Protein AF-W6RT03-F1 (afdb_monomer)

Foldseek 3Di:
DVVLVVVLVVVCVVVVWDWDWDDDPFKIKIWTWDALDPPFIWIWIWICGRVQQWIFTQDTKGPDWADQVLVVVLVVLQVVVQVPPDQWHWDDDNIIITIGRGPTDRCPDDDDSVVVVVVNNVRSVVCVVSVVVNVVSRD

Organism: NCBI:txid1216932

Nearest PDB structures (foldseek):
  4h5b-assembly1_A  TM=7.473E-01  e=2.692E-02  Deinococcus radiodurans R1 = ATCC 13939 = DSM 20539
  6mrs-assembly1_A  TM=3.623E-01  e=6.628E-01  synthetic construct

Solvent-accessible surface area (backbone atoms only — not comparable to full-atom values): 7688 Å² total; per-residue (Å²): 85,68,66,60,52,50,56,49,50,52,52,42,50,77,73,67,46,59,74,49,78,48,80,52,101,53,34,40,38,43,33,34,58,45,71,72,51,100,84,45,51,31,40,34,32,38,36,34,30,48,84,78,39,30,37,38,31,57,25,41,31,54,71,71,63,48,40,79,93,27,46,70,56,43,54,52,52,34,53,60,63,43,70,70,76,61,84,50,39,56,48,68,61,100,42,38,50,30,32,40,30,80,51,76,47,70,59,83,87,70,85,53,69,67,59,56,53,48,52,51,50,58,48,42,60,53,46,60,71,49,44,63,58,51,54,64,39,36,105

Secondary structure (DSSP, 8-state):
-HHHHHHHHHHHHHTT--EEEEEETTEEEEEEEEESSSS-EEEEEEEEETTTTEEEEEEEEESSPPPGGGHHHHHHHHHHHHTT--SEEEEE-SS-EEEEEEEEEE-SS---HHHHHHHHHHHHHHHHHHHHHHHHHH-

Mean predicted aligned error: 6.24 Å

Radius of gyration: 15.42 Å; Cα contacts (8 Å, |Δi|>4): 223; chains: 1; bounding box: 36×32×46 Å

Structure (mmCIF, N/CA/C/O backbone):
data_AF-W6RT03-F1
#
_entry.id   AF-W6RT03-F1
#
loop_
_atom_site.group_PDB
_atom_site.id
_atom_site.type_symbol
_atom_site.label_atom_id
_atom_site.label_alt_id
_atom_site.label_comp_id
_atom_site.label_asym_id
_atom_site.label_entity_id
_atom_site.label_seq_id
_atom_site.pdbx_PDB_ins_code
_atom_site.Cartn_x
_atom_site.Cartn_y
_atom_site.Cartn_z
_atom_site.occupancy
_atom_site.B_iso_or_equiv
_atom_site.auth_seq_id
_atom_site.auth_comp_id
_atom_site.auth_asym_id
_atom_site.auth_atom_id
_atom_site.pdbx_PDB_model_num
ATOM 1 N N . MET A 1 1 ? 14.513 -2.568 -12.706 1.00 85.88 1 MET A N 1
ATOM 2 C CA . MET A 1 1 ? 13.297 -2.152 -11.970 1.00 85.88 1 MET A CA 1
ATOM 3 C C . MET A 1 1 ? 13.275 -0.652 -11.672 1.00 85.88 1 MET A C 1
ATOM 5 O O . MET A 1 1 ? 12.189 -0.085 -11.579 1.00 85.88 1 MET A O 1
ATOM 9 N N . LYS A 1 2 ? 14.438 0.018 -11.601 1.00 87.00 2 LYS A N 1
ATOM 10 C CA . LYS A 1 2 ? 14.545 1.481 -11.410 1.00 87.00 2 LYS A CA 1
ATOM 11 C C . LYS A 1 2 ? 13.681 2.331 -12.344 1.00 87.00 2 LYS A C 1
ATOM 13 O O . LYS A 1 2 ? 13.020 3.249 -11.875 1.00 87.00 2 LYS A O 1
ATOM 18 N N . GLU A 1 3 ? 13.649 2.018 -13.638 1.00 87.94 3 GLU A N 1
ATOM 19 C CA . GLU A 1 3 ? 12.836 2.777 -14.603 1.00 87.94 3 GLU A CA 1
ATOM 20 C C . GLU A 1 3 ? 11.329 2.649 -14.327 1.00 87.94 3 GLU A C 1
ATOM 22 O O . GLU A 1 3 ? 10.620 3.648 -14.344 1.00 87.94 3 GLU A O 1
ATOM 27 N N . CYS A 1 4 ? 10.849 1.462 -13.937 1.00 88.56 4 CYS A N 1
ATOM 28 C CA . CYS A 1 4 ? 9.454 1.265 -13.528 1.00 88.56 4 CYS A CA 1
ATOM 29 C C . CYS A 1 4 ? 9.102 2.092 -12.281 1.00 88.56 4 CYS A C 1
ATOM 31 O O . CYS A 1 4 ? 8.030 2.690 -12.207 1.00 88.56 4 CYS A O 1
ATOM 33 N N . ALA A 1 5 ? 10.014 2.151 -11.302 1.00 91.38 5 ALA A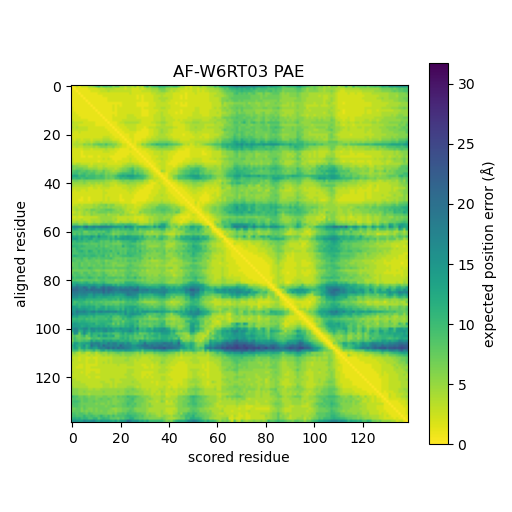 N 1
ATOM 34 C CA . ALA A 1 5 ? 9.828 2.968 -10.105 1.00 91.38 5 ALA A CA 1
ATOM 35 C C . ALA A 1 5 ? 9.777 4.467 -10.447 1.00 91.38 5 ALA A C 1
ATOM 37 O O . ALA A 1 5 ? 8.921 5.178 -9.924 1.00 91.38 5 ALA A O 1
ATOM 38 N N . LYS A 1 6 ? 10.645 4.945 -11.352 1.00 92.31 6 LYS A N 1
ATOM 39 C CA . LYS A 1 6 ? 10.629 6.337 -11.836 1.00 92.31 6 LYS A CA 1
ATOM 40 C C . LYS A 1 6 ? 9.314 6.682 -12.526 1.00 92.31 6 LYS A C 1
ATOM 42 O O . LYS A 1 6 ? 8.693 7.670 -12.144 1.00 92.31 6 LYS A O 1
ATOM 47 N N . GLU A 1 7 ? 8.866 5.847 -13.463 1.00 92.44 7 GLU A N 1
ATOM 48 C CA . GLU A 1 7 ? 7.590 6.035 -14.166 1.00 92.44 7 GLU A CA 1
ATOM 49 C C . GLU A 1 7 ? 6.423 6.118 -13.168 1.00 92.44 7 GLU A C 1
ATOM 51 O O . GLU A 1 7 ? 5.569 7.004 -13.251 1.00 92.44 7 GLU A O 1
ATOM 56 N N . PHE A 1 8 ? 6.426 5.252 -12.150 1.00 91.94 8 PHE A N 1
ATOM 57 C CA . PHE A 1 8 ? 5.419 5.284 -11.095 1.00 91.94 8 PHE A CA 1
ATOM 58 C C . PHE A 1 8 ? 5.477 6.549 -10.228 1.00 91.94 8 PHE A C 1
ATOM 60 O O . PHE A 1 8 ? 4.442 7.152 -9.936 1.00 91.94 8 PHE A O 1
ATOM 67 N N . ILE A 1 9 ? 6.673 6.996 -9.846 1.00 94.56 9 ILE A N 1
ATOM 68 C CA . ILE A 1 9 ? 6.865 8.236 -9.082 1.00 94.56 9 ILE A CA 1
ATOM 69 C C . ILE A 1 9 ? 6.372 9.449 -9.883 1.00 94.56 9 ILE A C 1
ATOM 71 O O . ILE A 1 9 ? 5.705 10.320 -9.323 1.00 94.56 9 ILE A O 1
ATOM 75 N N . GLU A 1 10 ? 6.680 9.528 -11.178 1.00 95.06 10 GLU A N 1
ATOM 76 C CA . GLU A 1 10 ? 6.236 10.622 -12.050 1.00 95.06 10 GLU A CA 1
ATOM 77 C C . GLU A 1 10 ? 4.714 10.666 -12.183 1.00 95.06 10 GLU A C 1
ATOM 79 O O . GLU A 1 10 ? 4.105 11.732 -12.050 1.00 95.06 10 GLU A O 1
ATOM 84 N N . PHE A 1 11 ? 4.080 9.506 -12.343 1.00 93.94 11 PHE A N 1
ATOM 85 C CA . PHE A 1 11 ? 2.628 9.397 -12.314 1.00 93.94 11 PHE A CA 1
ATOM 86 C C . PHE A 1 11 ? 2.037 9.893 -10.997 1.00 93.94 11 PHE A C 1
ATOM 88 O O . PHE A 1 11 ? 1.141 10.737 -11.024 1.00 93.94 11 PHE A O 1
ATOM 95 N N . LEU A 1 12 ? 2.554 9.445 -9.848 1.00 93.31 12 LEU A N 1
ATOM 96 C CA . LEU A 1 12 ? 2.064 9.897 -8.544 1.00 93.31 12 LEU A CA 1
ATOM 97 C C . LEU A 1 12 ? 2.218 11.419 -8.375 1.00 93.31 12 LEU A C 1
ATOM 99 O O . LEU A 1 12 ? 1.293 12.086 -7.905 1.00 93.31 12 LEU A O 1
ATOM 103 N N . LYS A 1 13 ? 3.343 11.990 -8.826 1.00 93.88 13 LYS A N 1
ATOM 104 C CA . LYS A 1 13 ? 3.567 13.446 -8.822 1.00 93.88 13 LYS A CA 1
ATOM 105 C C . LYS A 1 13 ? 2.559 14.176 -9.703 1.00 93.88 13 LYS A C 1
ATOM 107 O O . LYS A 1 13 ? 2.005 15.181 -9.269 1.00 93.88 13 LYS A O 1
ATOM 112 N N . SER A 1 14 ? 2.267 13.657 -10.898 1.00 94.44 14 SER A N 1
ATOM 113 C CA . SER A 1 14 ? 1.272 14.254 -11.806 1.00 94.44 14 SER A CA 1
ATOM 114 C C . SER A 1 14 ? -0.147 14.270 -11.224 1.00 94.44 14 SER A C 1
ATOM 116 O O . SER A 1 14 ? -0.974 15.090 -11.617 1.00 94.44 14 SER A O 1
ATOM 118 N N . LYS A 1 15 ? -0.426 13.381 -10.262 1.00 89.56 15 LYS A N 1
ATOM 119 C CA . LYS A 1 15 ? -1.686 13.316 -9.512 1.00 89.56 15 LYS A CA 1
ATOM 120 C C . LYS A 1 15 ? -1.670 14.140 -8.219 1.00 89.56 15 LYS A C 1
ATOM 122 O O . LYS A 1 15 ? -2.704 14.241 -7.566 1.00 89.56 15 LYS A O 1
ATOM 127 N N . GLY A 1 16 ? -0.534 14.740 -7.864 1.00 90.44 16 GLY A N 1
ATOM 128 C CA . GLY A 1 16 ? -0.386 15.582 -6.678 1.00 90.44 16 GLY A CA 1
ATOM 129 C C . GLY A 1 16 ? -0.265 14.812 -5.361 1.00 90.44 16 GLY A C 1
ATOM 130 O O . GLY A 1 16 ? -0.577 15.368 -4.310 1.00 90.44 16 GLY A O 1
ATOM 131 N N . PHE A 1 17 ? 0.160 13.545 -5.391 1.00 90.19 17 PHE A N 1
ATOM 132 C CA . PHE A 1 17 ? 0.380 12.777 -4.165 1.00 90.19 17 PHE A CA 1
ATOM 133 C C . PHE A 1 17 ? 1.640 13.237 -3.419 1.00 90.19 17 PHE A C 1
ATOM 135 O O . PHE A 1 17 ? 2.657 13.575 -4.026 1.00 90.19 17 PHE A O 1
ATOM 142 N N . GLU A 1 18 ? 1.589 13.189 -2.086 1.00 89.44 18 GLU A N 1
ATOM 143 C CA . GLU A 1 18 ? 2.782 13.273 -1.240 1.00 89.44 18 GLU A CA 1
ATOM 144 C C . GLU A 1 18 ? 3.508 11.922 -1.272 1.00 89.44 18 GLU A C 1
ATOM 146 O O . GLU A 1 18 ? 2.908 10.891 -0.959 1.00 89.44 18 GLU A O 1
ATOM 151 N N . ILE A 1 19 ? 4.788 11.929 -1.654 1.00 93.69 19 ILE A N 1
ATOM 152 C CA . ILE A 1 19 ? 5.576 10.717 -1.913 1.00 93.69 19 ILE A CA 1
ATOM 153 C C . ILE A 1 19 ? 6.835 10.719 -1.049 1.00 93.69 19 ILE A C 1
ATOM 155 O O . ILE A 1 19 ? 7.525 11.732 -0.926 1.00 93.69 19 ILE A O 1
ATOM 159 N N . ARG A 1 20 ? 7.171 9.552 -0.508 1.00 93.38 20 ARG A N 1
ATOM 160 C CA . ARG A 1 20 ? 8.438 9.240 0.152 1.00 93.38 20 ARG A CA 1
ATOM 161 C C . ARG A 1 20 ? 9.118 8.126 -0.623 1.00 93.38 20 ARG A C 1
ATOM 163 O O . ARG A 1 20 ? 8.482 7.128 -0.944 1.00 93.38 20 ARG A O 1
ATOM 170 N N . VAL A 1 21 ? 10.401 8.291 -0.915 1.00 94.75 21 VAL A N 1
ATOM 171 C CA . VAL A 1 21 ? 11.188 7.288 -1.639 1.00 94.75 21 VAL A CA 1
ATOM 172 C C . VAL A 1 21 ? 12.373 6.891 -0.776 1.00 94.75 21 VAL A C 1
ATOM 174 O O . VAL A 1 21 ? 13.050 7.757 -0.221 1.00 94.75 21 VAL A O 1
ATOM 177 N N . LYS A 1 22 ? 12.611 5.587 -0.660 1.00 94.44 22 LYS A N 1
ATOM 178 C CA . LYS A 1 22 ? 13.807 5.014 -0.045 1.00 94.44 22 LYS A CA 1
ATOM 179 C C . LYS A 1 22 ? 14.444 4.059 -1.045 1.00 94.44 22 LYS A C 1
ATOM 181 O O . LYS A 1 22 ? 13.782 3.144 -1.525 1.00 94.44 22 LYS A O 1
ATOM 186 N N . GLU A 1 23 ? 15.712 4.287 -1.348 1.00 93.06 23 GLU A N 1
ATOM 187 C CA . GLU A 1 23 ? 16.504 3.400 -2.196 1.00 93.06 23 GLU A CA 1
ATOM 188 C C . GLU A 1 23 ? 17.425 2.545 -1.322 1.00 93.06 23 GLU A C 1
ATOM 190 O O . GLU A 1 23 ? 18.090 3.047 -0.415 1.00 93.06 23 GLU A O 1
ATOM 195 N N . GLU A 1 24 ? 17.441 1.250 -1.603 1.00 91.88 24 GLU A N 1
ATOM 196 C CA . GLU A 1 24 ? 18.344 0.245 -1.050 1.00 91.88 24 GLU A CA 1
ATOM 197 C C . GLU A 1 24 ? 19.036 -0.475 -2.219 1.00 91.88 24 GLU A C 1
ATOM 199 O O . GLU A 1 24 ? 18.646 -0.306 -3.374 1.00 91.88 24 GLU A O 1
ATOM 204 N N . GLU A 1 25 ? 20.079 -1.264 -1.946 1.00 89.38 25 GLU A N 1
ATOM 205 C CA . GLU A 1 25 ? 21.001 -1.782 -2.973 1.00 89.38 25 GLU A CA 1
ATOM 206 C C . GLU A 1 25 ? 20.299 -2.413 -4.192 1.00 89.38 25 GLU A C 1
ATOM 208 O O . GLU A 1 25 ? 20.679 -2.137 -5.331 1.00 89.38 25 GLU A O 1
ATOM 213 N N . LYS A 1 26 ? 19.234 -3.193 -3.960 1.00 90.00 26 LYS A N 1
ATOM 214 C CA . LYS A 1 26 ? 18.432 -3.858 -5.003 1.00 90.00 26 LYS A CA 1
ATOM 215 C C . LYS A 1 26 ? 16.937 -3.547 -4.922 1.00 90.00 26 LYS A C 1
ATOM 217 O O . LYS A 1 26 ? 16.132 -4.225 -5.557 1.00 90.00 26 LYS A O 1
ATOM 222 N N . THR A 1 27 ? 16.548 -2.534 -4.155 1.00 92.00 27 THR A N 1
ATOM 223 C CA . THR A 1 27 ? 15.136 -2.298 -3.850 1.00 92.00 27 THR A CA 1
ATOM 224 C C . THR A 1 27 ? 14.828 -0.812 -3.841 1.00 92.00 27 THR A C 1
ATOM 226 O O . THR A 1 27 ? 15.546 -0.026 -3.230 1.00 92.00 27 THR A O 1
ATOM 229 N N . ILE A 1 28 ? 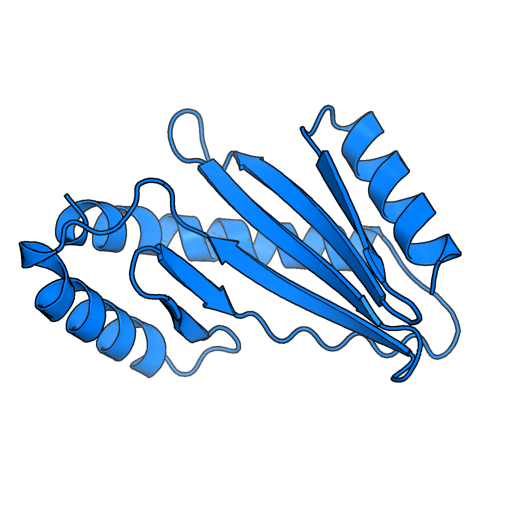13.730 -0.413 -4.478 1.00 93.75 28 ILE A N 1
ATOM 230 C CA . ILE A 1 28 ? 13.188 0.945 -4.365 1.00 93.75 28 ILE A CA 1
ATOM 231 C C . ILE A 1 28 ? 11.829 0.864 -3.690 1.00 93.75 28 ILE A C 1
ATOM 233 O O . ILE A 1 28 ? 10.915 0.210 -4.185 1.00 93.75 28 ILE A O 1
ATOM 237 N N . ILE A 1 29 ? 11.689 1.551 -2.564 1.00 92.75 29 ILE A N 1
ATOM 238 C CA . ILE A 1 29 ? 10.460 1.607 -1.782 1.00 92.75 29 ILE A CA 1
ATOM 239 C C . ILE A 1 29 ? 9.821 2.976 -2.002 1.00 92.75 29 ILE A C 1
ATOM 241 O O . ILE A 1 29 ? 10.415 4.010 -1.688 1.00 92.75 29 ILE A O 1
ATOM 245 N N . VAL A 1 30 ? 8.603 2.983 -2.534 1.00 93.62 30 VAL A N 1
ATOM 246 C CA . VAL A 1 30 ? 7.795 4.175 -2.800 1.00 93.62 30 VAL A CA 1
ATOM 247 C C . VAL A 1 30 ? 6.591 4.164 -1.866 1.00 93.62 30 VAL A C 1
ATOM 249 O O . VAL A 1 30 ? 5.687 3.345 -2.008 1.00 93.62 30 VAL A O 1
ATOM 252 N N . GLY A 1 31 ? 6.581 5.082 -0.907 1.00 92.62 31 GLY A N 1
ATOM 253 C CA . GLY A 1 31 ? 5.473 5.306 0.010 1.00 92.62 31 GLY A CA 1
ATOM 254 C C . GLY A 1 31 ? 4.662 6.539 -0.378 1.00 92.62 31 GLY A C 1
ATOM 255 O O . GLY A 1 31 ? 5.253 7.571 -0.690 1.00 92.62 31 GLY A O 1
ATOM 256 N N . PHE A 1 32 ? 3.332 6.486 -0.342 1.00 91.50 32 PHE A N 1
ATOM 257 C CA . PHE A 1 32 ? 2.491 7.657 -0.625 1.00 91.50 32 PHE A CA 1
ATOM 258 C C . PHE A 1 32 ? 1.177 7.637 0.155 1.00 91.50 32 PHE A C 1
ATOM 260 O O . PHE A 1 32 ? 0.632 6.579 0.462 1.00 91.50 32 PHE A O 1
ATOM 267 N N . ILE A 1 33 ? 0.656 8.819 0.484 1.00 88.12 33 ILE A N 1
ATOM 268 C CA . ILE A 1 33 ? -0.645 8.949 1.152 1.00 88.12 33 ILE A CA 1
ATOM 269 C C . ILE A 1 33 ? -1.726 9.090 0.092 1.00 88.12 33 ILE A C 1
ATOM 271 O O . ILE A 1 33 ? -1.699 10.040 -0.684 1.00 88.12 33 ILE A O 1
ATOM 275 N N . SER A 1 34 ? -2.708 8.195 0.111 1.00 85.38 34 SER A N 1
ATOM 276 C CA . SER A 1 34 ? -3.880 8.279 -0.750 1.00 85.38 34 SER A CA 1
ATOM 277 C C . SER A 1 34 ? -5.152 8.475 0.066 1.00 85.38 34 SER A C 1
ATOM 279 O O . SER A 1 34 ? -5.353 7.845 1.108 1.00 85.38 34 SER A O 1
ATOM 281 N N . ALA A 1 35 ? -6.021 9.366 -0.405 1.00 81.81 35 ALA A N 1
ATOM 282 C CA . ALA A 1 35 ? -7.341 9.565 0.174 1.00 81.81 35 ALA A CA 1
ATOM 283 C C . ALA A 1 35 ? -8.294 8.469 -0.330 1.00 81.81 35 ALA A C 1
ATOM 285 O O . ALA A 1 35 ? -8.380 8.224 -1.532 1.00 81.81 35 ALA A O 1
ATOM 286 N N . ILE A 1 36 ? -9.000 7.813 0.590 1.00 77.56 36 ILE A N 1
ATOM 287 C CA . ILE A 1 36 ? -10.124 6.914 0.283 1.00 77.56 36 ILE A CA 1
ATOM 288 C C . ILE A 1 36 ? -11.403 7.744 0.123 1.00 77.56 36 ILE A C 1
ATOM 290 O O . ILE A 1 36 ? -12.212 7.497 -0.770 1.00 77.56 36 ILE A O 1
ATOM 294 N N . ASP A 1 37 ? -11.573 8.752 0.980 1.00 77.31 37 ASP A N 1
ATOM 295 C CA . ASP A 1 37 ? -12.589 9.795 0.863 1.00 77.31 37 ASP A CA 1
ATOM 296 C C . ASP A 1 37 ? -12.087 11.107 1.505 1.00 77.31 37 ASP A C 1
ATOM 298 O O . ASP A 1 37 ? -10.887 11.278 1.727 1.00 77.31 37 ASP A O 1
ATOM 302 N N . LYS A 1 38 ? -12.988 12.068 1.763 1.00 75.12 38 LYS A N 1
ATOM 303 C CA . LYS A 1 38 ? -12.634 13.392 2.305 1.00 75.12 38 LYS A CA 1
ATOM 304 C C . LYS A 1 38 ? -11.921 13.332 3.662 1.00 75.12 38 LYS A C 1
ATOM 306 O O . LYS A 1 38 ? -11.163 14.250 3.970 1.00 75.12 38 LYS A O 1
ATOM 311 N N . GLU A 1 39 ? -12.153 12.289 4.452 1.00 75.81 39 GLU A N 1
ATOM 312 C CA . GLU A 1 39 ? -11.676 12.181 5.837 1.00 75.81 39 GLU A CA 1
ATOM 313 C C . GLU A 1 39 ? -10.760 10.969 6.046 1.00 75.81 39 GLU A C 1
ATOM 315 O O . GLU A 1 39 ? -9.892 10.987 6.920 1.00 75.81 39 GLU A O 1
ATOM 320 N N . LYS A 1 40 ? -10.909 9.929 5.219 1.00 79.44 40 LYS A N 1
ATOM 321 C CA . LYS A 1 40 ? -10.182 8.665 5.339 1.00 79.44 40 LYS A CA 1
ATOM 322 C C . LYS A 1 40 ? -8.944 8.672 4.451 1.00 79.44 40 LYS A C 1
ATOM 324 O O . LYS A 1 40 ? -9.038 8.809 3.229 1.00 79.44 40 LYS A O 1
ATOM 329 N N . LYS A 1 41 ? -7.773 8.484 5.058 1.00 82.25 41 LYS A N 1
ATOM 330 C CA . LYS A 1 41 ? -6.482 8.414 4.361 1.00 82.25 41 LYS A CA 1
ATOM 331 C C . LYS A 1 41 ? -5.760 7.130 4.718 1.00 82.25 41 LYS A C 1
ATOM 333 O O . LYS A 1 41 ? -5.818 6.675 5.856 1.00 82.25 41 LYS A O 1
ATOM 338 N N . VAL A 1 42 ? -5.030 6.600 3.750 1.00 83.75 42 VAL A N 1
ATOM 339 C CA . VAL A 1 42 ? -4.146 5.455 3.945 1.00 83.75 42 VAL A CA 1
ATOM 340 C C . VAL A 1 42 ? -2.783 5.721 3.351 1.00 83.75 42 VAL A C 1
ATOM 342 O O . VAL A 1 42 ? -2.646 6.457 2.374 1.00 83.75 42 VAL A O 1
ATOM 345 N N . PHE A 1 43 ? -1.770 5.118 3.956 1.00 87.31 43 PHE A N 1
ATOM 346 C CA . PHE A 1 43 ? -0.409 5.173 3.450 1.00 87.31 43 PHE A CA 1
ATOM 347 C C . PHE A 1 43 ? -0.094 3.881 2.706 1.00 87.31 43 PHE A C 1
ATOM 349 O O . PHE A 1 43 ? -0.060 2.820 3.325 1.00 87.31 43 PHE A O 1
ATOM 356 N N . PHE A 1 44 ? 0.119 3.979 1.398 1.00 87.62 44 PHE A N 1
ATOM 357 C CA . PHE A 1 44 ? 0.519 2.860 0.558 1.00 87.62 44 PHE A CA 1
ATOM 358 C C . PHE A 1 44 ? 2.032 2.712 0.516 1.00 87.62 44 PHE A C 1
ATOM 360 O O . PHE A 1 44 ? 2.726 3.724 0.426 1.00 87.62 44 PHE A O 1
ATOM 367 N N . THR A 1 45 ? 2.528 1.471 0.502 1.00 88.69 45 THR A N 1
ATOM 368 C CA . THR A 1 45 ? 3.942 1.169 0.230 1.00 88.69 45 THR A CA 1
ATOM 369 C C . THR A 1 45 ? 4.076 0.236 -0.970 1.00 88.69 45 THR A C 1
ATOM 371 O O . THR A 1 45 ? 3.518 -0.857 -0.999 1.00 88.69 45 THR A O 1
ATOM 374 N N . ILE A 1 46 ? 4.842 0.662 -1.972 1.00 89.00 46 ILE A N 1
ATOM 375 C CA . ILE A 1 46 ? 5.144 -0.112 -3.178 1.00 89.00 46 ILE A CA 1
ATOM 376 C C . ILE A 1 46 ? 6.640 -0.390 -3.207 1.00 89.00 46 ILE A C 1
ATOM 378 O O . ILE A 1 46 ? 7.449 0.533 -3.152 1.00 89.00 46 ILE A O 1
ATOM 382 N N . VAL A 1 47 ? 7.008 -1.658 -3.305 1.00 89.69 47 VAL A N 1
ATOM 383 C CA . VAL A 1 47 ? 8.393 -2.118 -3.323 1.00 89.69 47 VAL A CA 1
ATOM 384 C C . VAL A 1 47 ? 8.713 -2.621 -4.723 1.00 89.69 47 VAL A C 1
ATOM 386 O O . VAL A 1 47 ? 8.087 -3.555 -5.214 1.00 89.69 47 VAL A O 1
ATOM 389 N N . PHE A 1 48 ? 9.687 -1.995 -5.368 1.00 89.81 48 PHE A N 1
ATOM 390 C CA . PHE A 1 48 ? 10.245 -2.404 -6.650 1.00 89.81 48 PHE A CA 1
ATOM 391 C C . PHE A 1 48 ? 11.544 -3.156 -6.366 1.00 89.81 48 PHE A C 1
ATOM 393 O O . PHE A 1 48 ? 12.559 -2.540 -6.048 1.00 89.81 48 PHE A O 1
ATOM 400 N N . ASP A 1 49 ? 11.490 -4.479 -6.450 1.00 88.75 49 ASP A N 1
ATOM 401 C CA . ASP A 1 49 ? 12.579 -5.393 -6.108 1.00 88.75 49 ASP A CA 1
ATOM 402 C C . ASP A 1 49 ? 13.283 -5.857 -7.392 1.00 88.75 49 ASP A C 1
ATOM 404 O O . ASP A 1 49 ? 12.689 -6.528 -8.245 1.00 88.75 49 ASP A O 1
ATOM 408 N N . GLU A 1 50 ? 14.537 -5.429 -7.551 1.00 85.50 50 GLU A N 1
ATOM 409 C CA . GLU A 1 50 ? 15.383 -5.729 -8.708 1.00 85.50 50 GLU A CA 1
ATOM 410 C C . GLU A 1 50 ? 15.889 -7.174 -8.706 1.00 85.50 50 GLU A C 1
ATOM 412 O O . GLU A 1 50 ? 16.150 -7.709 -9.780 1.00 85.50 50 GLU A O 1
ATOM 417 N N . GLU A 1 51 ? 16.040 -7.798 -7.534 1.00 85.62 51 GLU A N 1
ATOM 418 C CA . GLU A 1 51 ? 16.606 -9.144 -7.401 1.00 85.62 51 GLU A CA 1
ATOM 419 C C . GLU A 1 51 ? 15.647 -10.197 -7.951 1.00 85.62 51 GLU A C 1
ATOM 421 O O . GLU A 1 51 ? 16.032 -11.038 -8.764 1.00 85.62 51 GLU A O 1
ATOM 426 N N . ASP A 1 52 ? 14.378 -10.080 -7.569 1.00 82.75 52 ASP A N 1
ATOM 427 C CA . ASP A 1 52 ? 13.318 -11.008 -7.964 1.00 82.75 52 ASP A CA 1
ATOM 428 C C . ASP A 1 52 ? 12.478 -10.503 -9.157 1.00 82.75 52 ASP A C 1
ATOM 430 O O . ASP A 1 52 ? 11.475 -11.128 -9.516 1.00 82.75 52 ASP A O 1
ATOM 434 N N . TYR A 1 53 ? 12.857 -9.371 -9.771 1.00 81.62 53 TYR A N 1
ATOM 435 C CA . TYR A 1 53 ? 12.136 -8.716 -10.878 1.00 81.62 53 TYR A CA 1
ATOM 436 C C . TYR A 1 53 ? 10.633 -8.568 -10.605 1.00 81.62 53 TYR A C 1
ATOM 438 O O . TYR A 1 53 ? 9.772 -8.903 -11.434 1.00 81.62 53 TYR A O 1
ATOM 446 N N . ARG A 1 54 ? 10.313 -8.077 -9.405 1.00 83.69 54 ARG A N 1
ATOM 447 C CA . ARG A 1 54 ? 8.941 -8.020 -8.904 1.00 83.69 54 ARG A CA 1
ATOM 448 C C . ARG A 1 54 ? 8.576 -6.665 -8.330 1.00 83.69 54 ARG A C 1
ATOM 450 O O . ARG A 1 54 ? 9.389 -5.976 -7.723 1.00 83.69 54 ARG A O 1
ATOM 457 N N . ILE A 1 55 ? 7.304 -6.322 -8.470 1.00 82.88 55 ILE A N 1
ATOM 458 C CA . ILE A 1 55 ? 6.676 -5.268 -7.675 1.00 82.88 55 ILE A CA 1
ATOM 459 C C . ILE A 1 55 ? 5.902 -5.952 -6.557 1.00 82.88 55 ILE A C 1
ATOM 461 O O . ILE A 1 55 ? 5.201 -6.927 -6.822 1.00 82.88 55 ILE A O 1
ATOM 465 N N . LEU A 1 56 ? 6.038 -5.454 -5.333 1.00 79.38 56 LEU A N 1
ATOM 466 C CA . LEU A 1 56 ? 5.215 -5.825 -4.190 1.00 79.38 56 LEU A CA 1
ATOM 467 C C . LEU A 1 56 ? 4.421 -4.602 -3.746 1.00 79.38 56 LEU A C 1
ATOM 469 O O . LEU A 1 56 ? 4.950 -3.496 -3.667 1.00 79.38 56 LEU A O 1
ATOM 473 N N . ILE A 1 57 ? 3.156 -4.813 -3.412 1.00 78.56 57 ILE A N 1
ATOM 474 C CA . ILE A 1 57 ? 2.291 -3.781 -2.851 1.00 78.56 57 ILE A CA 1
ATOM 475 C C . ILE A 1 57 ? 2.109 -4.123 -1.372 1.00 78.56 57 ILE A C 1
ATOM 477 O O . ILE A 1 57 ? 1.206 -4.859 -0.988 1.00 78.56 57 ILE A O 1
ATOM 481 N N . GLN A 1 58 ? 3.020 -3.639 -0.530 1.00 70.69 58 GLN A N 1
ATOM 482 C CA . GLN A 1 58 ? 2.900 -3.763 0.924 1.00 70.69 58 GLN A CA 1
ATOM 483 C C . GLN A 1 58 ? 1.825 -2.779 1.372 1.00 70.69 58 GLN A C 1
ATOM 485 O O . GLN A 1 58 ? 2.129 -1.634 1.685 1.00 70.69 58 GLN A O 1
ATOM 490 N N . GLY A 1 59 ? 0.576 -3.227 1.237 1.00 69.06 59 GLY A N 1
ATOM 491 C CA . GLY A 1 59 ? -0.610 -2.442 0.916 1.00 69.06 59 GLY A CA 1
ATOM 492 C C . GLY A 1 59 ? -0.786 -1.139 1.662 1.00 69.06 59 GLY A C 1
ATOM 493 O O . GLY A 1 59 ? -0.041 -0.202 1.416 1.00 69.06 59 GLY A O 1
ATOM 494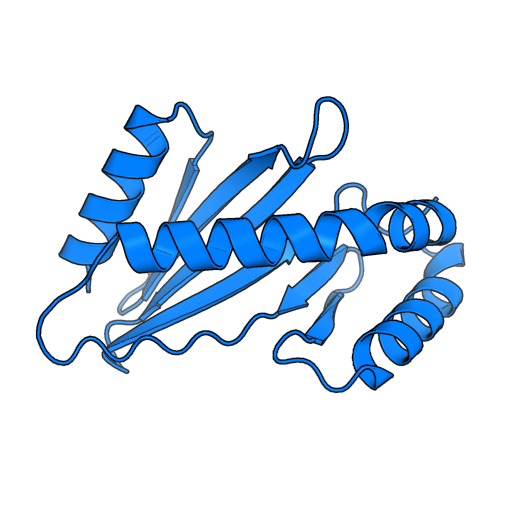 N N . ALA A 1 60 ? -1.861 -0.996 2.430 1.00 74.94 60 ALA A N 1
ATOM 495 C CA . ALA A 1 60 ? -2.218 0.299 2.991 1.00 74.94 60 ALA A CA 1
ATOM 496 C C . ALA A 1 60 ? -2.257 0.245 4.509 1.00 74.94 60 ALA A C 1
ATOM 498 O O . ALA A 1 60 ? -2.924 -0.600 5.106 1.00 74.94 60 ALA A O 1
ATOM 499 N N . LYS A 1 61 ? -1.532 1.174 5.119 1.00 80.88 61 LYS A N 1
ATOM 500 C CA . LYS A 1 61 ? -1.523 1.402 6.553 1.00 80.88 61 LYS A CA 1
ATOM 501 C C . LYS A 1 61 ? -2.662 2.337 6.936 1.00 80.88 61 LYS A C 1
ATOM 503 O O . LYS A 1 61 ? -2.817 3.411 6.340 1.00 80.88 61 LYS A O 1
ATOM 508 N N . PHE A 1 62 ? -3.411 1.939 7.960 1.00 78.31 62 PHE A N 1
ATOM 509 C CA . PHE A 1 62 ? -4.421 2.780 8.586 1.00 78.31 62 PHE A CA 1
ATOM 510 C C . PHE A 1 62 ? -3.757 3.868 9.436 1.00 78.31 62 PHE A C 1
ATOM 512 O O . PHE A 1 62 ? -2.721 3.659 10.068 1.00 78.31 62 PHE A O 1
ATOM 519 N N . LEU A 1 63 ? -4.365 5.051 9.442 1.00 71.94 63 LEU A N 1
ATOM 520 C CA . LEU A 1 63 ? -4.010 6.160 10.323 1.00 71.94 63 LEU A CA 1
ATOM 521 C C . LEU A 1 63 ? -5.251 6.433 11.181 1.00 71.94 63 LEU A C 1
ATOM 523 O O . LEU A 1 63 ? -6.313 6.638 10.588 1.00 71.94 63 LEU A O 1
ATOM 527 N N . PRO A 1 64 ? -5.184 6.434 12.530 1.00 73.94 64 PRO A N 1
ATOM 528 C CA . PRO A 1 64 ? -4.048 6.615 13.446 1.00 73.94 64 PRO A CA 1
ATOM 529 C C . PRO A 1 64 ? -3.443 5.310 14.008 1.00 73.94 64 PRO A C 1
ATOM 531 O O . PRO A 1 64 ? -3.898 4.215 13.697 1.00 73.94 64 PRO A O 1
ATOM 534 N N . LYS A 1 65 ? -2.411 5.454 14.856 1.00 82.19 65 LYS A N 1
ATOM 535 C CA . LYS A 1 65 ? -1.792 4.350 15.607 1.00 82.19 65 LYS A CA 1
ATOM 536 C C . LYS A 1 65 ? -2.780 3.672 16.564 1.00 82.19 65 LYS A C 1
ATOM 538 O O . LYS A 1 65 ? -3.664 4.326 17.117 1.00 82.19 65 LYS A O 1
ATOM 543 N N . ILE A 1 66 ? -2.567 2.381 16.800 1.00 82.88 66 ILE A N 1
ATOM 544 C CA . ILE A 1 66 ? -3.304 1.557 17.756 1.00 82.88 66 ILE A CA 1
ATOM 545 C C . ILE A 1 66 ? -2.999 2.040 19.178 1.00 82.88 66 ILE A C 1
ATOM 547 O O . ILE A 1 66 ? -1.837 2.133 19.572 1.00 82.88 66 ILE A O 1
ATOM 551 N N . LYS A 1 67 ? -4.041 2.303 19.971 1.00 85.38 67 LYS A N 1
ATOM 552 C CA . LYS A 1 67 ? -3.893 2.501 21.418 1.00 85.38 67 LYS A CA 1
ATOM 553 C C . LYS A 1 67 ? -3.538 1.178 22.098 1.00 85.38 67 LYS A C 1
ATOM 555 O O . LYS A 1 67 ? -4.125 0.147 21.773 1.00 85.38 67 LYS A O 1
ATOM 560 N N . GLU A 1 68 ? -2.604 1.191 23.043 1.00 84.69 68 GLU A N 1
ATOM 561 C CA . GLU A 1 68 ? -2.070 -0.028 23.666 1.00 84.69 68 GLU A CA 1
ATOM 562 C C . GLU A 1 68 ? -3.177 -0.917 24.258 1.00 84.69 68 GLU A C 1
ATOM 564 O O . GLU A 1 68 ? -3.223 -2.121 23.997 1.00 84.69 68 GLU A O 1
ATOM 569 N N . GLU A 1 69 ? -4.145 -0.311 24.948 1.00 88.31 69 GLU A N 1
ATOM 570 C CA . GLU A 1 69 ? -5.292 -0.985 25.561 1.00 88.31 69 GLU A CA 1
ATOM 571 C C . GLU A 1 69 ? -6.267 -1.608 24.547 1.00 88.31 69 GLU A C 1
ATOM 573 O O . GLU A 1 69 ? -7.080 -2.465 24.897 1.00 88.31 69 GLU A O 1
ATOM 578 N N . ARG A 1 70 ? -6.195 -1.190 23.280 1.00 89.00 70 ARG A N 1
ATOM 579 C CA . ARG A 1 70 ? -7.048 -1.676 22.190 1.00 89.00 70 ARG A CA 1
ATOM 580 C C . ARG A 1 70 ? -6.433 -2.828 21.404 1.00 89.00 70 ARG A C 1
ATOM 582 O O . ARG A 1 70 ? -7.158 -3.482 20.653 1.00 89.00 70 ARG A O 1
ATOM 589 N N . ARG A 1 71 ? -5.137 -3.118 21.581 1.00 85.44 71 ARG A N 1
ATOM 590 C CA . ARG A 1 71 ? -4.418 -4.160 20.821 1.00 85.44 71 ARG A CA 1
ATOM 591 C C . ARG A 1 71 ? -5.159 -5.508 20.769 1.00 85.44 71 ARG A C 1
ATOM 593 O O . ARG A 1 71 ? -5.286 -6.036 19.667 1.00 85.44 71 ARG A O 1
ATOM 600 N N . PRO A 1 72 ? -5.724 -6.049 21.872 1.00 88.12 72 PRO A N 1
ATOM 601 C CA . PRO A 1 72 ? -6.464 -7.313 21.815 1.00 88.12 72 PRO A CA 1
ATOM 602 C C . PRO A 1 72 ? -7.662 -7.284 20.852 1.00 88.12 72 PRO A C 1
ATOM 604 O O . PRO A 1 72 ? -7.856 -8.227 20.090 1.00 88.12 72 PRO A O 1
ATOM 607 N N . LEU A 1 73 ? -8.420 -6.182 20.837 1.00 88.44 73 LEU A N 1
ATOM 608 C CA . LEU A 1 73 ? -9.587 -6.008 19.962 1.00 88.44 73 LEU A CA 1
ATOM 609 C C . LEU A 1 73 ? -9.178 -5.853 18.495 1.00 88.44 73 LEU A C 1
ATOM 611 O O . LEU A 1 73 ? -9.866 -6.334 17.597 1.00 88.44 73 LEU A O 1
ATOM 615 N N . VAL A 1 74 ? -8.042 -5.198 18.247 1.00 86.56 74 VAL A N 1
ATOM 616 C CA . VAL A 1 74 ? -7.475 -5.078 16.901 1.00 86.56 74 VAL A CA 1
ATOM 617 C C . VAL A 1 74 ? -7.066 -6.450 16.365 1.00 86.56 74 VAL A C 1
ATOM 619 O O . VAL A 1 74 ? -7.409 -6.772 15.231 1.00 86.56 74 VAL A O 1
ATOM 622 N N . TYR A 1 75 ? -6.406 -7.288 17.171 1.00 87.06 75 TYR A N 1
ATOM 623 C CA . TYR A 1 75 ? -6.045 -8.648 16.756 1.00 87.06 75 TYR A CA 1
ATOM 624 C C . TYR A 1 75 ? -7.270 -9.504 16.414 1.00 87.06 75 TYR A C 1
ATOM 626 O O . TYR A 1 75 ? -7.256 -10.226 15.416 1.00 87.06 75 TYR A O 1
ATOM 634 N N . GLU A 1 76 ? -8.344 -9.404 17.198 1.00 86.88 76 GLU A N 1
ATOM 635 C CA . GLU A 1 76 ? -9.601 -10.098 16.907 1.00 86.88 76 GLU A CA 1
ATOM 636 C C . GLU A 1 76 ? -10.216 -9.623 15.581 1.00 86.88 76 GLU A C 1
ATOM 638 O O . GLU A 1 76 ? -10.562 -10.444 14.730 1.00 86.88 76 GLU A O 1
ATOM 643 N N . ALA A 1 77 ? -10.267 -8.306 15.354 1.00 86.75 77 ALA A N 1
ATOM 644 C CA . ALA A 1 77 ? -10.762 -7.733 14.103 1.00 86.75 77 ALA A CA 1
ATOM 645 C C . ALA A 1 77 ? -9.929 -8.172 12.883 1.00 86.75 77 ALA A C 1
ATOM 647 O O . ALA A 1 77 ? -10.499 -8.497 11.842 1.00 86.75 77 ALA A O 1
ATOM 648 N N . ILE A 1 78 ? -8.597 -8.237 13.015 1.00 87.31 78 ILE A N 1
ATOM 649 C CA . ILE A 1 78 ? -7.690 -8.750 11.973 1.00 87.31 78 ILE A CA 1
ATOM 650 C C . ILE A 1 78 ? -8.015 -10.210 11.641 1.00 87.31 78 ILE A C 1
ATOM 652 O O . ILE A 1 78 ? -8.124 -10.557 10.465 1.00 87.31 78 ILE A O 1
ATOM 656 N N . ASN A 1 79 ? -8.192 -11.061 12.655 1.00 85.75 79 ASN A N 1
ATOM 657 C CA . ASN A 1 79 ? -8.503 -12.475 12.448 1.00 85.75 79 ASN A CA 1
ATOM 658 C C . ASN A 1 79 ? -9.831 -12.656 11.702 1.00 85.75 79 ASN A C 1
ATOM 660 O O . ASN A 1 79 ? -9.880 -13.409 10.733 1.00 85.75 79 ASN A O 1
ATOM 664 N N . ILE A 1 80 ? -10.872 -11.915 12.094 1.00 84.25 80 ILE A N 1
ATOM 665 C CA . ILE A 1 80 ? -12.180 -11.941 11.423 1.00 84.25 80 ILE A CA 1
ATO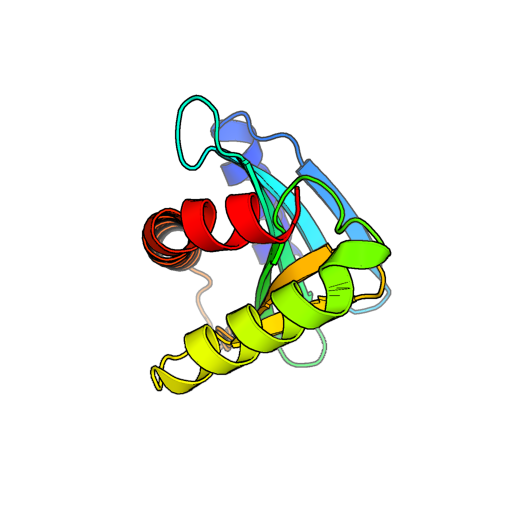M 666 C C . ILE A 1 80 ? -12.061 -11.455 9.972 1.00 84.25 80 ILE A C 1
ATOM 668 O O . ILE A 1 80 ? -12.604 -12.077 9.061 1.00 84.25 80 ILE A O 1
ATOM 672 N N . ALA A 1 81 ? -11.333 -10.361 9.735 1.00 80.69 81 ALA A N 1
ATOM 673 C CA . ALA A 1 81 ? -11.161 -9.813 8.391 1.00 80.69 81 ALA A CA 1
ATOM 674 C C . ALA A 1 81 ? -10.406 -10.785 7.462 1.00 80.69 81 ALA A C 1
ATOM 676 O O . ALA A 1 81 ? -10.753 -10.920 6.284 1.00 80.69 81 ALA A O 1
ATOM 677 N N . ASN A 1 82 ? -9.416 -11.502 8.000 1.00 82.50 82 ASN A N 1
ATOM 678 C CA . ASN A 1 82 ? -8.612 -12.482 7.268 1.00 82.50 82 ASN A CA 1
ATOM 679 C C . ASN A 1 82 ? -9.342 -13.795 6.961 1.00 82.50 82 ASN A C 1
ATOM 681 O O . ASN A 1 82 ? -8.984 -14.463 5.991 1.00 82.50 82 ASN A O 1
ATOM 685 N N . ASP A 1 83 ? -10.376 -14.150 7.725 1.00 78.62 83 ASP A N 1
ATOM 686 C CA . ASP A 1 83 ? -11.165 -15.375 7.514 1.00 78.62 83 ASP A CA 1
ATOM 687 C C . ASP A 1 83 ? -12.057 -15.308 6.254 1.00 78.62 83 ASP A C 1
ATOM 689 O O . ASP A 1 83 ? -12.683 -1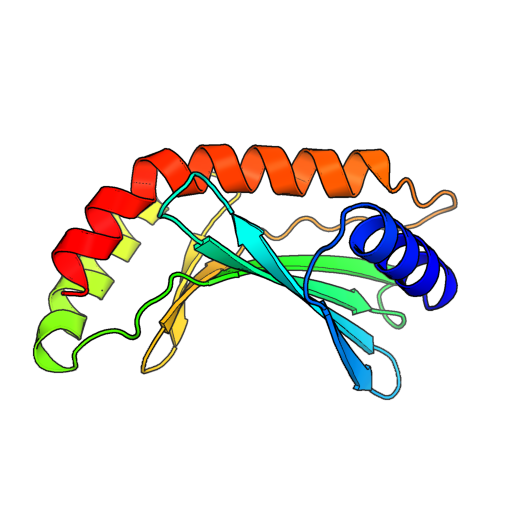6.281 5.845 1.00 78.62 83 ASP A O 1
ATOM 693 N N . THR A 1 84 ? -12.082 -14.159 5.568 1.00 67.69 84 THR A N 1
ATOM 694 C CA . THR A 1 84 ? -12.890 -13.942 4.356 1.00 67.69 84 THR A CA 1
ATOM 695 C C . THR A 1 84 ? -12.304 -14.552 3.071 1.00 67.69 84 THR A C 1
ATOM 697 O O . T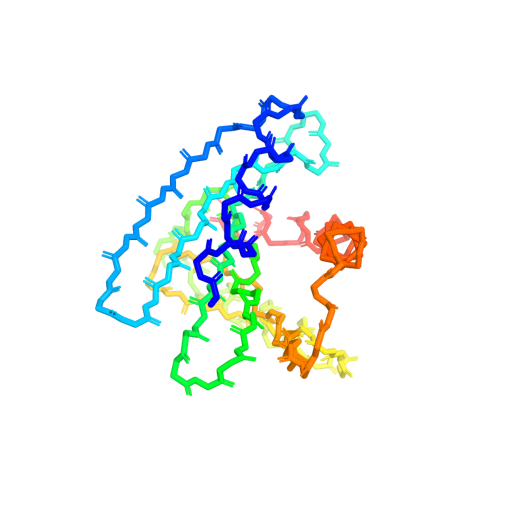HR A 1 84 ? -12.952 -14.491 2.026 1.00 67.69 84 THR A O 1
ATOM 700 N N . GLY A 1 85 ? -11.111 -15.166 3.119 1.00 57.81 85 GLY A N 1
ATOM 701 C CA . GLY A 1 85 ? -10.542 -15.950 2.006 1.00 57.81 85 GLY A CA 1
ATOM 702 C C . GLY A 1 85 ? -10.047 -15.140 0.799 1.00 57.81 85 GLY A C 1
ATOM 703 O O . GLY A 1 85 ? -9.996 -15.659 -0.315 1.00 57.81 85 GLY A O 1
ATOM 704 N N . LEU A 1 86 ? -9.704 -13.866 0.992 1.00 63.22 86 LEU A N 1
ATOM 705 C CA . LEU A 1 86 ? -9.294 -12.950 -0.080 1.00 63.22 86 LEU A CA 1
ATOM 706 C C . LEU A 1 86 ? -7.768 -12.893 -0.273 1.00 63.22 86 LEU A C 1
ATOM 708 O O . LEU A 1 86 ? -6.994 -13.316 0.580 1.00 63.22 86 LEU A O 1
ATOM 712 N N . ASN A 1 87 ? -7.327 -12.289 -1.384 1.00 63.03 87 ASN A N 1
ATOM 713 C CA . ASN A 1 87 ? -5.906 -12.068 -1.719 1.00 63.03 87 ASN A CA 1
ATOM 714 C C . ASN A 1 87 ? -5.212 -10.984 -0.8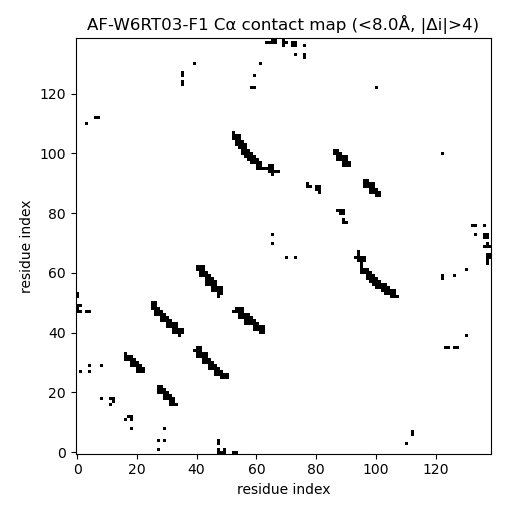66 1.00 63.03 87 ASN A C 1
ATOM 716 O O . ASN A 1 87 ? -4.078 -10.594 -1.151 1.00 63.03 87 ASN A O 1
ATOM 720 N N . TYR A 1 88 ? -5.894 -10.485 0.160 1.00 69.44 88 TYR A N 1
ATOM 721 C CA . TYR A 1 88 ? -5.424 -9.443 1.059 1.00 69.44 88 TYR A CA 1
ATOM 722 C C . TYR A 1 88 ? -5.407 -9.990 2.476 1.00 69.44 88 TYR A C 1
ATOM 724 O O . TYR A 1 88 ? -6.383 -10.603 2.908 1.00 69.44 88 TYR A O 1
ATOM 732 N N . LYS A 1 89 ? -4.315 -9.750 3.200 1.00 76.81 89 LYS A N 1
ATOM 733 C CA . LYS A 1 89 ? -4.204 -10.092 4.615 1.00 76.81 89 LYS A CA 1
ATOM 734 C C . LYS A 1 89 ? -3.992 -8.839 5.437 1.00 76.81 89 LYS A C 1
ATOM 736 O O . LYS A 1 89 ? -3.038 -8.102 5.232 1.00 76.81 89 LYS A O 1
ATOM 741 N N . TYR A 1 90 ? -4.867 -8.631 6.4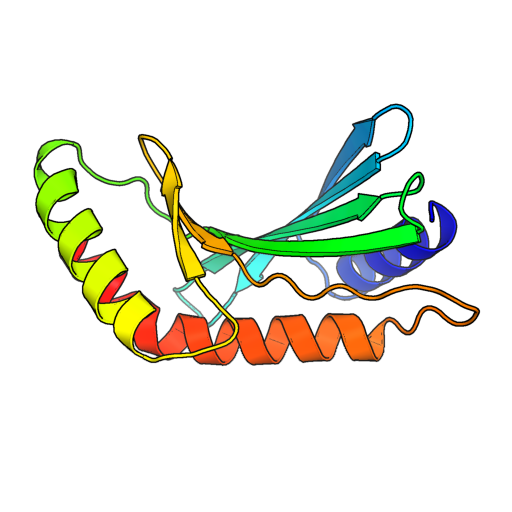00 1.00 80.12 90 TYR A N 1
ATOM 742 C CA . TYR A 1 90 ? -4.654 -7.703 7.489 1.00 80.12 90 TYR A CA 1
ATOM 743 C C . TYR A 1 90 ? -3.563 -8.242 8.408 1.00 80.12 90 TYR A C 1
ATOM 745 O O . TYR A 1 90 ? -3.516 -9.432 8.727 1.00 80.12 90 TYR A O 1
ATOM 753 N N . THR A 1 91 ? -2.683 -7.359 8.840 1.00 82.62 91 THR A N 1
ATOM 754 C CA . THR A 1 91 ? -1.600 -7.644 9.775 1.00 82.62 91 THR A CA 1
ATOM 755 C C . THR A 1 91 ? -1.272 -6.356 10.530 1.00 82.62 91 THR A C 1
ATOM 757 O O . THR A 1 91 ? -1.874 -5.302 10.299 1.00 82.62 91 THR A O 1
ATOM 760 N N . THR A 1 92 ? -0.392 -6.449 11.514 1.00 81.56 92 THR A N 1
ATOM 761 C CA . THR A 1 92 ? -0.062 -5.331 12.386 1.00 81.56 92 THR A CA 1
ATOM 762 C C . THR A 1 92 ? 1.392 -5.392 12.819 1.00 81.56 92 THR A C 1
ATOM 764 O O . THR A 1 92 ? 1.969 -6.466 12.990 1.00 81.56 92 THR A O 1
ATOM 767 N N . THR A 1 93 ? 1.982 -4.220 13.011 1.00 76.38 93 THR A N 1
ATOM 768 C CA . THR A 1 93 ? 3.204 -4.019 13.798 1.00 76.38 93 THR A CA 1
ATOM 769 C C . THR A 1 93 ? 2.773 -3.615 15.208 1.00 76.38 93 THR A C 1
ATOM 771 O O . THR A 1 93 ? 1.582 -3.661 15.521 1.00 76.38 93 THR A O 1
ATOM 774 N N . GLU A 1 94 ? 3.705 -3.225 16.082 1.00 70.31 94 GLU A N 1
ATOM 775 C CA . GLU A 1 94 ? 3.366 -2.830 17.458 1.00 70.31 94 GLU A CA 1
ATOM 776 C C . GLU A 1 94 ? 2.293 -1.727 17.524 1.00 70.31 94 GLU A C 1
ATOM 778 O O . GLU A 1 94 ? 1.431 -1.758 18.403 1.00 70.31 94 GLU A O 1
ATOM 783 N N . ASP A 1 95 ? 2.293 -0.794 16.570 1.00 77.12 95 ASP A N 1
ATOM 784 C CA . ASP A 1 95 ? 1.465 0.413 16.649 1.00 77.12 95 ASP A CA 1
ATOM 785 C C . ASP A 1 95 ? 0.485 0.581 15.483 1.00 77.12 95 ASP A C 1
ATOM 787 O O . ASP A 1 95 ? -0.266 1.555 15.463 1.00 77.12 95 ASP A O 1
ATOM 791 N N . GLU A 1 96 ? 0.518 -0.271 14.459 1.00 80.69 96 GLU A N 1
ATOM 792 C CA . GLU A 1 96 ? -0.061 0.076 13.155 1.00 80.69 96 GLU A CA 1
ATOM 793 C C . GLU A 1 96 ? -0.707 -1.131 12.493 1.00 80.69 96 GLU A C 1
ATOM 795 O O . GLU A 1 96 ? -0.058 -2.158 12.322 1.00 80.69 96 GLU A O 1
ATOM 800 N N . VAL A 1 97 ? -1.958 -0.972 12.054 1.00 80.12 97 VAL A N 1
ATOM 801 C CA . VAL A 1 97 ? -2.636 -1.952 11.199 1.00 80.12 97 VAL A CA 1
ATOM 802 C C . VAL A 1 97 ? -2.301 -1.651 9.745 1.00 80.12 97 VAL A C 1
ATOM 804 O O . VAL A 1 97 ? -2.406 -0.503 9.296 1.00 80.12 97 VAL A O 1
ATOM 807 N N . PHE A 1 98 ? -1.948 -2.682 8.992 1.00 81.81 98 PHE A N 1
ATOM 808 C CA . PHE A 1 98 ? -1.771 -2.606 7.549 1.00 81.81 98 PHE A CA 1
ATOM 809 C C . PHE A 1 98 ? -2.423 -3.795 6.860 1.00 81.81 98 PHE A C 1
ATOM 811 O O . PHE A 1 98 ? -2.636 -4.859 7.438 1.00 81.81 98 PHE A O 1
ATOM 818 N N . ILE A 1 99 ? -2.766 -3.580 5.600 1.00 75.38 99 ILE A N 1
ATOM 819 C CA . ILE A 1 99 ? -3.197 -4.641 4.703 1.00 75.38 99 ILE A CA 1
ATOM 820 C C . ILE A 1 99 ? -2.025 -4.980 3.817 1.00 75.38 99 ILE A C 1
ATOM 822 O O . ILE A 1 99 ? -1.584 -4.127 3.059 1.00 75.38 99 ILE A O 1
ATOM 826 N N . ASP A 1 100 ? -1.578 -6.222 3.860 1.00 72.94 100 ASP A N 1
ATOM 827 C CA . ASP A 1 100 ? -0.685 -6.785 2.867 1.00 72.94 100 ASP A CA 1
ATOM 828 C C . ASP A 1 100 ? -1.510 -7.323 1.697 1.00 72.94 100 ASP A C 1
ATOM 830 O O . ASP A 1 100 ? -2.329 -8.233 1.839 1.00 72.94 100 ASP A O 1
ATOM 834 N N . GLY A 1 101 ? -1.296 -6.753 0.513 1.00 63.31 101 GLY A N 1
ATOM 835 C CA . GLY A 1 101 ? -1.767 -7.308 -0.749 1.00 63.31 101 GLY A CA 1
ATOM 836 C C . GLY A 1 101 ? -0.569 -7.798 -1.541 1.00 63.31 101 GLY A C 1
ATOM 837 O O . GLY A 1 101 ? 0.095 -7.006 -2.201 1.00 63.31 101 GLY A O 1
ATOM 838 N N . TYR A 1 102 ? -0.273 -9.096 -1.517 1.00 62.75 102 TYR A N 1
ATOM 839 C CA . TYR A 1 102 ? 0.859 -9.633 -2.279 1.00 62.75 102 TYR A CA 1
ATOM 840 C C . TYR A 1 102 ? 0.519 -9.722 -3.771 1.00 62.75 102 TYR A C 1
ATOM 842 O O . TYR A 1 102 ? 0.286 -10.797 -4.320 1.00 62.75 102 TYR A O 1
ATOM 850 N N . TYR A 1 103 ? 0.498 -8.578 -4.449 1.00 64.62 103 TYR A N 1
ATOM 851 C CA . TYR A 1 103 ? 0.424 -8.529 -5.901 1.00 64.62 103 TYR A CA 1
ATOM 852 C C . TYR A 1 103 ? 1.823 -8.675 -6.457 1.00 64.62 103 TYR A C 1
ATOM 854 O O . TYR A 1 103 ? 2.554 -7.699 -6.567 1.00 64.62 103 TYR A O 1
ATOM 862 N N . LEU A 1 104 ? 2.184 -9.911 -6.792 1.00 63.75 104 LEU A N 1
ATOM 863 C CA . LEU A 1 104 ? 3.424 -10.200 -7.489 1.00 63.75 104 LEU A CA 1
ATOM 864 C C . LEU A 1 104 ? 3.251 -9.881 -8.974 1.00 63.75 104 LEU A C 1
ATOM 866 O O . LEU A 1 104 ? 2.707 -10.681 -9.735 1.00 63.75 104 LEU A O 1
ATOM 870 N N . ILE A 1 105 ? 3.759 -8.731 -9.401 1.00 68.56 105 ILE A N 1
ATOM 871 C CA . ILE A 1 105 ? 3.896 -8.437 -10.828 1.00 68.56 105 ILE A CA 1
ATOM 872 C C . ILE A 1 105 ? 5.295 -8.877 -11.246 1.00 68.56 105 ILE A C 1
ATOM 874 O O . ILE A 1 105 ? 6.261 -8.167 -10.976 1.00 68.56 105 ILE A O 1
ATOM 878 N N . ARG A 1 106 ? 5.413 -10.048 -11.887 1.00 64.50 106 ARG A N 1
ATOM 879 C CA . ARG A 1 106 ? 6.659 -10.444 -12.560 1.00 64.50 106 ARG A CA 1
ATOM 880 C C . ARG A 1 106 ? 6.784 -9.632 -13.839 1.00 64.50 106 ARG A C 1
ATOM 882 O O . ARG A 1 106 ? 5.999 -9.828 -14.770 1.00 64.50 106 ARG A O 1
ATOM 889 N N . ILE A 1 107 ? 7.742 -8.715 -13.883 1.00 64.94 107 ILE A N 1
ATOM 890 C CA . ILE A 1 107 ? 7.976 -7.914 -15.085 1.00 64.94 107 ILE A CA 1
ATOM 891 C C . ILE A 1 107 ? 8.846 -8.745 -16.017 1.00 64.94 107 ILE A C 1
ATOM 893 O O . ILE A 1 107 ? 10.068 -8.687 -15.946 1.00 64.94 107 ILE A O 1
ATOM 897 N N . LEU A 1 108 ? 8.200 -9.568 -16.844 1.00 58.22 108 LEU A N 1
ATOM 898 C CA . LEU A 1 108 ? 8.921 -10.342 -17.848 1.00 58.22 108 LEU A CA 1
ATOM 899 C C . LEU A 1 108 ? 9.295 -9.493 -19.061 1.00 58.22 108 LEU A C 1
ATOM 901 O O . LEU A 1 108 ? 10.364 -9.751 -19.574 1.00 58.22 108 LEU A O 1
ATOM 905 N N . ASP A 1 109 ? 8.508 -8.470 -19.447 1.00 56.00 109 ASP A N 1
ATOM 906 C CA . ASP A 1 109 ? 8.912 -7.527 -20.517 1.00 56.00 109 ASP A CA 1
ATOM 907 C C . ASP A 1 109 ? 8.153 -6.180 -20.591 1.00 56.00 109 ASP A C 1
ATOM 909 O O . ASP A 1 109 ? 8.628 -5.274 -21.261 1.00 56.00 109 ASP A O 1
ATOM 913 N N . ASN A 1 110 ? 7.003 -5.976 -19.927 1.00 68.12 110 ASN A N 1
ATOM 914 C CA . ASN A 1 110 ? 6.253 -4.709 -20.045 1.00 68.12 110 ASN A CA 1
ATOM 915 C C . ASN A 1 110 ? 5.591 -4.289 -18.728 1.00 68.12 110 ASN A C 1
ATOM 917 O O . ASN A 1 110 ? 4.500 -4.750 -18.383 1.00 68.12 110 ASN A O 1
ATOM 921 N N . PHE A 1 111 ? 6.244 -3.388 -17.995 1.00 80.56 111 PHE A N 1
ATOM 922 C CA . PHE A 1 111 ? 5.600 -2.675 -16.896 1.00 80.56 111 PHE A CA 1
ATOM 923 C C . PHE A 1 111 ? 4.409 -1.866 -17.429 1.00 80.56 111 PHE A C 1
ATOM 925 O O . PHE A 1 111 ? 4.511 -1.204 -18.457 1.00 80.56 111 PHE A O 1
ATOM 932 N N . ASN A 1 112 ? 3.268 -1.932 -16.740 1.00 84.50 112 ASN A N 1
ATOM 933 C CA . ASN A 1 112 ? 2.084 -1.155 -17.087 1.00 84.50 112 ASN A CA 1
ATOM 934 C C . ASN A 1 112 ? 1.563 -0.441 -15.845 1.00 84.50 112 ASN A C 1
ATOM 936 O O . ASN A 1 112 ? 0.949 -1.046 -14.960 1.00 84.50 112 ASN A O 1
ATOM 940 N N . ILE A 1 113 ? 1.766 0.870 -15.815 1.00 87.06 113 ILE A N 1
ATOM 941 C CA . ILE A 1 113 ? 1.368 1.707 -14.693 1.00 87.06 113 ILE A CA 1
ATOM 942 C C . ILE A 1 113 ? -0.140 1.715 -14.425 1.00 87.06 113 ILE A C 1
ATOM 944 O O . ILE A 1 113 ? -0.566 1.789 -13.272 1.00 87.06 113 ILE A O 1
ATOM 948 N N . ASN A 1 114 ? -0.965 1.560 -15.463 1.00 86.06 114 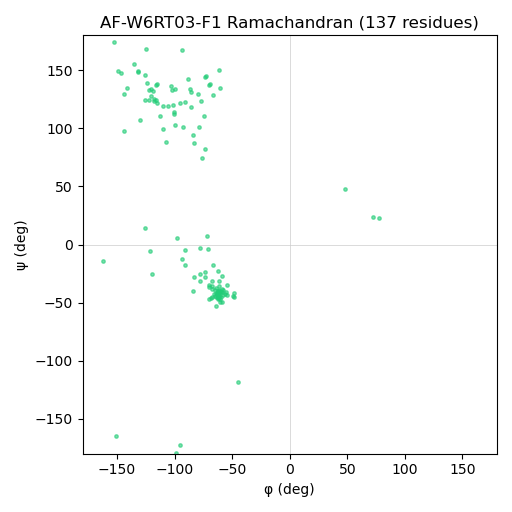ASN A N 1
ATOM 949 C CA . ASN A 1 114 ? -2.418 1.508 -15.306 1.00 86.06 114 ASN A CA 1
ATOM 950 C C . ASN A 1 114 ? -2.858 0.243 -14.566 1.00 86.06 114 ASN A C 1
ATOM 952 O O . ASN A 1 114 ? -3.845 0.278 -13.833 1.00 86.06 114 ASN A O 1
ATOM 956 N N . MET A 1 115 ? -2.118 -0.859 -14.720 1.00 83.44 115 MET A N 1
ATOM 957 C CA . MET A 1 115 ? -2.373 -2.086 -13.968 1.00 83.44 115 MET A CA 1
ATOM 958 C C . MET A 1 115 ? -2.074 -1.884 -12.480 1.00 83.44 115 MET A C 1
ATOM 960 O O . MET A 1 115 ? -2.899 -2.242 -11.643 1.00 83.44 115 MET A O 1
ATOM 964 N N . LEU A 1 116 ? -0.944 -1.249 -12.152 1.00 84.44 116 LEU A N 1
ATOM 965 C CA . LEU A 1 116 ? -0.591 -0.922 -10.769 1.00 84.44 116 LEU A CA 1
ATOM 966 C C . LEU A 1 116 ? -1.621 0.030 -10.139 1.00 84.44 116 LEU A C 1
ATOM 968 O O . LEU A 1 116 ? -2.101 -0.217 -9.036 1.00 84.44 116 LEU A O 1
ATOM 972 N N . ASN A 1 117 ? -2.031 1.069 -10.873 1.00 85.44 117 ASN A N 1
ATOM 973 C CA . ASN A 1 117 ? -3.062 2.003 -10.427 1.00 85.44 117 ASN A CA 1
ATOM 974 C C . ASN A 1 117 ? -4.421 1.318 -10.204 1.00 85.44 117 ASN A C 1
ATOM 976 O O . ASN A 1 117 ? -5.103 1.609 -9.226 1.00 85.44 117 ASN A O 1
ATOM 980 N N . ARG A 1 118 ? -4.810 0.382 -11.077 1.00 85.12 118 ARG A N 1
ATOM 981 C CA . ARG A 1 118 ? -6.041 -0.397 -10.903 1.00 85.12 118 ARG A CA 1
ATOM 982 C C . ARG A 1 118 ? -6.009 -1.230 -9.621 1.00 85.12 118 ARG A C 1
ATOM 984 O O . ARG A 1 118 ? -6.992 -1.219 -8.891 1.00 85.12 118 ARG A O 1
ATOM 991 N N . ILE A 1 119 ? -4.892 -1.899 -9.329 1.00 81.44 119 ILE A N 1
ATOM 992 C CA . ILE A 1 119 ? -4.744 -2.679 -8.090 1.00 81.44 119 ILE A CA 1
ATOM 993 C C . ILE A 1 119 ? -4.857 -1.768 -6.863 1.00 81.44 119 ILE A C 1
ATOM 995 O O . ILE A 1 119 ? -5.539 -2.117 -5.905 1.00 81.44 119 ILE A O 1
ATOM 999 N N . ILE A 1 120 ? -4.241 -0.582 -6.901 1.00 83.94 120 ILE A N 1
ATOM 1000 C CA . ILE A 1 120 ? -4.354 0.404 -5.818 1.00 83.94 120 ILE A CA 1
ATOM 1001 C C . ILE A 1 120 ? -5.820 0.807 -5.604 1.00 83.94 120 ILE A C 1
ATOM 1003 O O . ILE A 1 120 ? -6.274 0.810 -4.464 1.00 83.94 120 ILE A O 1
ATOM 1007 N N . ILE A 1 121 ? -6.581 1.081 -6.669 1.00 84.56 121 ILE A N 1
ATOM 1008 C CA . ILE A 1 121 ? -8.012 1.419 -6.569 1.00 84.56 121 ILE A CA 1
ATOM 1009 C C . ILE A 1 121 ? -8.817 0.255 -5.970 1.00 84.56 121 ILE A C 1
ATOM 1011 O O . ILE A 1 121 ? -9.578 0.466 -5.029 1.00 84.56 121 ILE A O 1
ATOM 1015 N N . GLU A 1 122 ? -8.610 -0.974 -6.453 1.00 81.94 122 GLU A N 1
ATOM 1016 C CA . GLU A 1 122 ? -9.283 -2.170 -5.919 1.00 81.94 122 GLU A CA 1
ATOM 1017 C C . GLU A 1 122 ? -8.973 -2.366 -4.420 1.00 81.94 122 GLU A C 1
ATOM 1019 O O . GLU A 1 122 ? -9.865 -2.677 -3.626 1.00 81.94 122 GLU A O 1
ATOM 1024 N N . MET A 1 123 ? -7.731 -2.093 -4.002 1.00 81.50 123 MET A N 1
ATOM 1025 C CA . MET A 1 123 ? -7.346 -2.078 -2.589 1.00 81.50 123 MET A CA 1
ATOM 1026 C C . MET A 1 123 ? -8.063 -0.986 -1.803 1.00 81.50 123 MET A C 1
ATOM 1028 O O . MET A 1 123 ? -8.551 -1.256 -0.709 1.00 81.50 123 MET A O 1
ATOM 1032 N N . GLN A 1 124 ? -8.140 0.236 -2.330 1.00 82.00 124 GLN A N 1
ATOM 1033 C CA . GLN A 1 124 ? -8.821 1.349 -1.665 1.00 82.00 124 GLN A CA 1
ATOM 1034 C C . GLN A 1 124 ? -10.307 1.072 -1.445 1.00 82.00 124 GLN A C 1
ATOM 1036 O O . GLN A 1 124 ? -10.808 1.329 -0.349 1.00 82.00 124 GLN A O 1
ATOM 1041 N N . ASP A 1 125 ? -10.993 0.524 -2.447 1.00 81.00 125 ASP A N 1
ATOM 1042 C CA . ASP A 1 125 ? -12.405 0.157 -2.340 1.00 81.00 125 ASP A CA 1
ATOM 1043 C C . ASP A 1 125 ? -12.623 -0.903 -1.259 1.00 81.00 125 ASP A C 1
ATOM 1045 O O . ASP A 1 125 ? -13.575 -0.805 -0.480 1.00 81.00 125 ASP A O 1
ATOM 1049 N N . ARG A 1 126 ? -11.704 -1.872 -1.140 1.00 77.00 126 ARG A N 1
ATOM 1050 C CA . ARG A 1 126 ? -11.757 -2.852 -0.053 1.00 77.00 126 ARG A CA 1
ATOM 1051 C C . ARG A 1 126 ? -11.483 -2.223 1.306 1.00 77.00 126 ARG A C 1
ATOM 1053 O O . ARG A 1 126 ? -12.216 -2.464 2.259 1.00 77.00 126 ARG A O 1
ATOM 1060 N N . ILE A 1 127 ? -10.449 -1.396 1.409 1.00 80.31 127 ILE A N 1
ATOM 1061 C CA . ILE A 1 127 ? -10.132 -0.721 2.666 1.00 80.31 127 ILE A CA 1
ATOM 1062 C C . ILE A 1 127 ? -11.323 0.102 3.131 1.00 80.31 127 ILE A C 1
ATOM 1064 O O . ILE A 1 127 ? -11.612 0.132 4.319 1.00 80.31 127 ILE A O 1
ATOM 1068 N N . LYS A 1 128 ? -12.035 0.752 2.210 1.00 80.75 128 LYS A N 1
ATOM 1069 C CA . LYS A 1 128 ? -13.175 1.605 2.532 1.00 80.75 128 LYS A CA 1
ATOM 1070 C C . LYS A 1 128 ? -14.251 0.887 3.347 1.00 80.75 128 LYS A C 1
ATOM 1072 O O . LYS A 1 128 ? -14.779 1.510 4.268 1.00 80.75 128 LYS A O 1
ATOM 1077 N N . SER A 1 129 ? -14.563 -0.378 3.037 1.00 77.75 129 SER A N 1
ATOM 1078 C CA . SER A 1 129 ? -15.542 -1.154 3.814 1.00 77.75 129 SER A CA 1
ATOM 1079 C C . SER A 1 129 ? -15.037 -1.466 5.220 1.00 77.75 129 SER A C 1
ATOM 1081 O O . SER A 1 129 ? -15.795 -1.400 6.185 1.00 77.75 129 SER A O 1
ATOM 1083 N N . ASP A 1 130 ? -13.743 -1.751 5.337 1.00 79.50 130 ASP A N 1
ATOM 1084 C CA . ASP A 1 130 ? -13.141 -2.275 6.563 1.00 79.50 130 ASP A CA 1
ATOM 1085 C C . ASP A 1 130 ? -12.633 -1.135 7.478 1.00 79.50 130 ASP A C 1
ATOM 1087 O O . ASP A 1 130 ? -12.468 -1.309 8.686 1.00 79.50 130 ASP A O 1
ATOM 1091 N N . TYR A 1 131 ? -12.468 0.074 6.928 1.00 80.62 131 TYR A N 1
ATOM 1092 C CA . TYR A 1 131 ? -11.938 1.254 7.613 1.00 80.62 131 TYR A CA 1
ATOM 1093 C C . TYR A 1 131 ? -12.749 1.632 8.843 1.00 80.62 131 TYR A C 1
ATOM 1095 O O . TYR A 1 131 ? -12.174 1.926 9.883 1.00 80.62 131 TYR A O 1
ATOM 1103 N N . GLU A 1 132 ? -14.077 1.612 8.771 1.00 81.50 132 GLU A N 1
ATOM 1104 C CA . GLU A 1 132 ? -14.913 2.003 9.915 1.00 81.50 132 GLU A CA 1
ATOM 1105 C C . GLU A 1 132 ? -14.806 1.010 11.073 1.00 81.50 132 GLU A C 1
ATOM 1107 O O . GLU A 1 132 ? -14.777 1.415 12.237 1.00 81.50 132 GLU A O 1
ATOM 1112 N N . ILE A 1 133 ? -14.677 -0.278 10.750 1.00 82.75 133 ILE A N 1
ATOM 1113 C CA . ILE A 1 133 ? -14.486 -1.344 11.732 1.00 82.75 133 ILE A CA 1
ATOM 1114 C C . ILE A 1 133 ? -13.150 -1.132 12.442 1.00 82.75 133 ILE A C 1
ATOM 1116 O O . ILE A 1 133 ? -13.127 -1.024 13.670 1.00 82.75 133 ILE A O 1
ATOM 1120 N N . PHE A 1 134 ? -12.060 -0.983 11.679 1.00 83.19 134 PHE A N 1
ATOM 1121 C CA . PHE A 1 134 ? -10.727 -0.765 12.243 1.00 83.19 134 PHE A CA 1
ATOM 1122 C C . PHE A 1 134 ? -10.638 0.538 13.034 1.00 83.19 134 PHE A C 1
ATOM 1124 O O . PHE A 1 134 ? -10.130 0.546 14.152 1.00 83.19 134 PHE A O 1
ATOM 1131 N N . MET A 1 135 ? -11.210 1.631 12.532 1.00 82.94 135 MET A N 1
ATOM 1132 C CA . MET A 1 135 ? -11.222 2.906 13.246 1.00 82.94 135 MET A CA 1
ATOM 1133 C C . MET A 1 135 ? -11.947 2.846 14.589 1.00 82.94 135 MET A C 1
ATOM 1135 O O . MET A 1 135 ? -11.522 3.506 15.538 1.00 82.94 135 MET A O 1
ATOM 1139 N N . LYS A 1 136 ? -13.030 2.067 14.680 1.00 84.25 136 LYS A N 1
ATOM 1140 C CA . LYS A 1 136 ? -13.783 1.880 15.923 1.00 84.25 136 LYS A CA 1
ATOM 1141 C C . LYS A 1 136 ? -13.003 1.066 16.954 1.00 84.25 136 LYS A C 1
ATOM 1143 O O . LYS A 1 136 ? -13.126 1.349 18.140 1.00 84.25 136 LYS A O 1
ATOM 1148 N N . VAL A 1 137 ? -12.240 0.059 16.524 1.00 84.44 137 VAL A N 1
ATOM 1149 C CA . VAL A 1 137 ? -11.459 -0.774 17.453 1.00 84.44 137 VAL A CA 1
ATOM 1150 C C . VAL A 1 137 ? -10.121 -0.145 17.828 1.00 84.44 137 VAL A C 1
ATOM 1152 O O . VAL A 1 137 ? -9.657 -0.388 18.933 1.00 84.44 137 VAL A O 1
ATOM 1155 N N . MET A 1 138 ? -9.519 0.684 16.967 1.00 82.19 138 MET A N 1
ATOM 1156 C CA . MET A 1 138 ? -8.239 1.352 17.246 1.00 82.19 138 MET A CA 1
ATOM 1157 C C . MET A 1 138 ? -8.365 2.568 18.182 1.00 82.19 138 MET A C 1
ATOM 1159 O O . MET A 1 138 ? -7.387 2.908 18.850 1.00 82.19 138 MET A O 1
ATOM 1163 N N . ASN A 1 139 ? -9.539 3.214 18.240 1.00 77.12 139 ASN A N 1
ATOM 1164 C CA . ASN A 1 139 ? -9.798 4.426 19.037 1.00 77.12 139 ASN A CA 1
ATOM 1165 C C . ASN A 1 139 ? -10.559 4.174 20.344 1.00 77.12 139 ASN A C 1
ATOM 1167 O O . ASN A 1 139 ? -10.391 5.005 21.263 1.00 77.12 139 ASN A O 1
#

pLDDT: mean 82.35, std 8.68, range [56.0, 95.06]

Sequence (139 aa):
MKECAKEFIEFLKSKGFEIRVKEEEKTIIVGFISAIDKEKKVFFTIVFDEEDYRILIQGAKFLPKIKEERRPLVYEAINIANDTGLNYKYTTTEDEVFIDGYYLIRILDNFNINMLNRIIIEMQDRIKSDYEIFMKVMN